Protein AF-A0A5J4TTQ1-F1 (afdb_monomer_lite)

pLDDT: mean 74.23, std 15.62, range [42.38, 94.56]

Foldseek 3Di:
DDDCVVVQCPPHPLSDDLVVLVVVLLPDQDVVVNVVQCPPDPSSVCNVVDPVVVVSCVVRPPQQFDFDWPDPCQFDDDRSDTGGNDPPDDTDGDGPVRCPDDDDDDDD

Secondary structure (DSSP, 8-state):
---TTTTT-TTHHHHS-HHHHHHHHHT--SHHHHHHHHTS-HHHHGGGGSHHHHHHHHHHS--------SSGGGEEEETTEEEE--TTS------SS---SS------

Radius of gyration: 20.74 Å; chains: 1; bounding box: 35×26×69 Å

Structure (mmCIF, N/CA/C/O backbone):
data_AF-A0A5J4TTQ1-F1
#
_entry.id   AF-A0A5J4TTQ1-F1
#
loop_
_atom_site.group_PDB
_atom_site.id
_atom_site.type_symbol
_atom_site.label_atom_id
_atom_site.label_alt_id
_atom_site.label_comp_id
_atom_site.label_asym_id
_atom_site.label_entity_id
_atom_site.label_seq_id
_atom_site.pdbx_PDB_ins_code
_atom_site.Cartn_x
_atom_site.Cartn_y
_atom_site.Cartn_z
_atom_site.occupancy
_atom_site.B_iso_or_equiv
_atom_site.auth_seq_id
_atom_site.auth_comp_id
_atom_site.auth_asym_id
_atom_site.auth_atom_id
_atom_site.pdbx_PDB_model_num
ATOM 1 N N . MET A 1 1 ? 7.725 17.174 -33.772 1.00 53.34 1 MET A N 1
ATOM 2 C CA . MET A 1 1 ? 6.860 16.018 -33.476 1.00 53.34 1 MET A CA 1
ATOM 3 C C . MET A 1 1 ? 7.634 15.289 -32.410 1.00 53.34 1 MET A C 1
ATOM 5 O O . MET A 1 1 ? 8.683 14.759 -32.743 1.00 53.34 1 MET A O 1
ATOM 9 N N . ASP A 1 2 ? 7.253 15.463 -31.150 1.00 57.16 2 ASP A N 1
ATOM 10 C CA . ASP A 1 2 ? 8.070 14.993 -30.029 1.00 57.16 2 ASP A CA 1
ATOM 11 C C . ASP A 1 2 ? 8.137 13.463 -30.078 1.00 57.16 2 ASP A C 1
ATOM 13 O O . ASP A 1 2 ? 7.102 12.797 -30.203 1.00 57.16 2 ASP A O 1
ATOM 17 N N . GLU A 1 3 ? 9.346 12.903 -30.084 1.00 71.12 3 GLU A N 1
ATOM 18 C CA . GLU A 1 3 ? 9.509 11.456 -30.151 1.00 71.12 3 GLU A CA 1
ATOM 19 C C . GLU A 1 3 ? 9.108 10.862 -28.794 1.00 71.12 3 GLU A C 1
ATOM 21 O O . GLU A 1 3 ? 9.431 11.395 -27.737 1.00 71.12 3 GLU A O 1
ATOM 26 N N . LEU A 1 4 ? 8.392 9.733 -28.785 1.00 62.22 4 LEU A N 1
ATOM 27 C CA . LEU A 1 4 ? 7.950 9.061 -27.546 1.00 62.22 4 LEU A CA 1
ATOM 28 C C . LEU A 1 4 ? 9.116 8.712 -26.593 1.00 62.22 4 LEU A C 1
ATOM 30 O O . LEU A 1 4 ? 8.903 8.504 -25.394 1.00 62.22 4 LEU A O 1
ATOM 34 N N . SER A 1 5 ? 10.340 8.657 -27.124 1.00 65.81 5 SER A N 1
ATOM 35 C CA . SER A 1 5 ? 11.593 8.544 -26.375 1.00 65.81 5 SER A CA 1
ATOM 36 C C . SER A 1 5 ? 11.854 9.733 -25.452 1.00 65.81 5 SER A C 1
ATOM 38 O O . SER A 1 5 ? 12.365 9.521 -24.355 1.00 65.81 5 SER A O 1
ATOM 40 N N . ASP A 1 6 ? 11.446 10.944 -25.834 1.00 68.44 6 ASP A N 1
ATOM 41 C CA . ASP A 1 6 ? 11.705 12.178 -25.081 1.00 68.44 6 ASP A CA 1
ATOM 42 C C . ASP A 1 6 ? 10.922 12.225 -23.758 1.00 68.44 6 ASP A C 1
ATOM 44 O O . ASP A 1 6 ? 11.348 12.851 -22.789 1.00 68.44 6 ASP A O 1
ATOM 48 N N . TYR A 1 7 ? 9.806 11.492 -23.678 1.00 62.22 7 TYR A N 1
ATOM 49 C CA . TYR A 1 7 ? 8.959 11.393 -22.483 1.00 62.22 7 TYR A CA 1
ATOM 50 C C . TYR A 1 7 ? 9.186 10.119 -21.658 1.00 62.22 7 TYR A C 1
ATOM 52 O O . TYR A 1 7 ? 8.426 9.845 -20.729 1.00 62.22 7 TYR A O 1
ATOM 60 N N . ASN A 1 8 ? 10.211 9.317 -21.971 1.00 61.94 8 ASN A N 1
ATOM 61 C CA . ASN A 1 8 ? 10.456 8.014 -21.336 1.00 61.94 8 ASN A CA 1
ATOM 62 C C . ASN A 1 8 ? 9.268 7.030 -21.443 1.00 61.94 8 ASN A C 1
ATOM 64 O O . ASN A 1 8 ? 9.114 6.144 -20.600 1.00 61.94 8 ASN A O 1
ATOM 68 N N . VAL A 1 9 ? 8.437 7.142 -22.487 1.00 63.34 9 VAL A N 1
ATOM 69 C CA . VAL A 1 9 ? 7.297 6.235 -22.743 1.00 63.34 9 VAL A CA 1
ATOM 70 C C . VAL A 1 9 ? 7.716 5.124 -23.717 1.00 63.34 9 VAL A C 1
ATOM 72 O O . VAL A 1 9 ? 7.013 4.778 -24.663 1.00 63.34 9 VAL A O 1
ATOM 75 N N . SER A 1 10 ? 8.899 4.545 -23.509 1.00 69.50 10 SER A N 1
ATOM 76 C CA . SER A 1 10 ? 9.364 3.395 -24.291 1.00 69.50 10 SER A CA 1
ATOM 77 C C . SER A 1 10 ? 8.907 2.102 -23.623 1.00 69.50 10 SER A C 1
ATOM 79 O O . SER A 1 10 ? 9.344 1.802 -22.519 1.00 69.50 10 SER A O 1
ATOM 81 N N . GLY A 1 11 ? 8.024 1.330 -24.265 1.00 76.81 11 GLY A N 1
ATOM 82 C CA . GLY A 1 11 ? 7.512 0.067 -23.709 1.00 76.81 11 GLY A CA 1
ATOM 83 C C . GLY A 1 11 ? 6.222 0.189 -22.883 1.00 76.81 11 GLY A C 1
ATOM 84 O O . GLY A 1 11 ? 5.936 -0.684 -22.061 1.00 76.81 11 GLY A O 1
ATOM 85 N N . SER A 1 12 ? 5.421 1.240 -23.114 1.00 83.50 12 SER A N 1
ATOM 86 C CA . SER A 1 12 ? 4.121 1.465 -22.450 1.00 83.50 12 SER A CA 1
ATOM 87 C C . SER A 1 12 ? 4.252 1.531 -20.915 1.00 83.50 12 SER A C 1
ATOM 89 O O . SER A 1 12 ? 5.279 1.968 -20.402 1.00 83.50 12 SER A O 1
ATOM 91 N N . LEU A 1 13 ? 3.236 1.103 -20.158 1.00 85.88 13 LEU A N 1
ATOM 92 C CA . LEU A 1 13 ? 3.223 1.128 -18.689 1.00 85.88 13 LEU A CA 1
ATOM 93 C C . LEU A 1 13 ? 4.422 0.395 -18.066 1.00 85.88 13 LEU A C 1
ATOM 95 O O . LEU A 1 13 ? 4.957 0.825 -17.049 1.00 85.88 13 LEU A O 1
ATOM 99 N N . LEU A 1 14 ? 4.874 -0.700 -18.681 1.00 84.88 14 LEU A N 1
ATOM 100 C CA . LEU A 1 14 ? 6.045 -1.445 -18.207 1.00 84.88 14 LEU A CA 1
ATOM 101 C C . LEU A 1 14 ? 7.358 -0.711 -18.484 1.00 84.88 14 LEU A C 1
ATOM 103 O O . LEU A 1 14 ? 8.356 -0.985 -17.821 1.00 84.88 14 LEU A O 1
ATOM 107 N N . GLY A 1 15 ? 7.353 0.216 -19.436 1.00 84.50 15 GLY A N 1
ATOM 108 C CA . GLY A 1 15 ? 8.455 1.106 -19.772 1.00 84.50 15 GLY A CA 1
ATOM 109 C C . GLY A 1 15 ? 8.748 2.165 -18.720 1.00 84.50 15 GLY A C 1
ATOM 110 O O . GLY A 1 15 ? 9.903 2.527 -18.504 1.00 84.50 15 GLY A O 1
ATOM 111 N N . LEU A 1 16 ? 7.709 2.600 -18.006 1.00 87.75 16 LEU A N 1
ATOM 112 C CA . LEU A 1 16 ? 7.793 3.674 -17.025 1.00 87.75 16 LEU A CA 1
ATOM 113 C C . LEU A 1 16 ? 8.811 3.382 -15.914 1.00 87.75 16 LEU A C 1
ATOM 115 O O . LEU A 1 16 ? 8.979 2.252 -15.435 1.00 87.75 16 LEU A O 1
ATOM 119 N N . GLY A 1 17 ? 9.502 4.443 -15.502 1.00 88.19 17 GLY A N 1
ATOM 120 C CA . GLY A 1 17 ? 10.399 4.426 -14.354 1.00 88.19 17 GLY A CA 1
ATOM 121 C C . GLY A 1 17 ? 9.634 4.367 -13.031 1.00 88.19 17 GLY A C 1
ATOM 122 O O . GLY A 1 17 ? 8.469 4.754 -12.944 1.00 88.19 17 GLY A O 1
ATOM 123 N N . GLN A 1 18 ? 10.321 3.936 -11.971 1.00 90.69 18 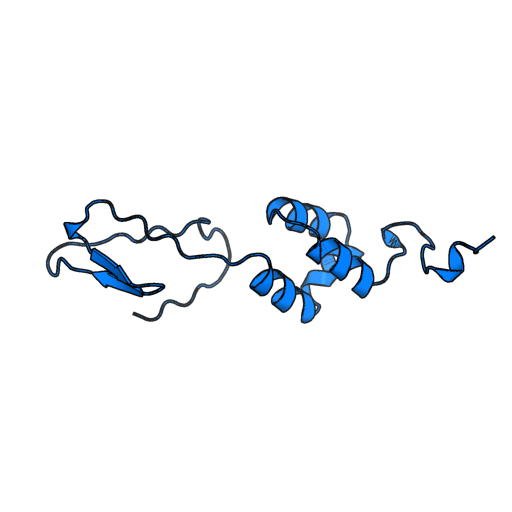GLN A N 1
ATOM 124 C CA . GLN A 1 18 ? 9.731 3.765 -10.637 1.00 90.69 18 GLN A CA 1
ATOM 125 C C . GLN A 1 18 ? 9.026 5.024 -10.106 1.00 90.69 18 GLN A C 1
ATOM 127 O O . GLN A 1 18 ? 7.995 4.920 -9.453 1.00 90.69 18 GLN A O 1
ATOM 132 N N . PHE A 1 19 ? 9.547 6.220 -10.397 1.00 90.94 19 PHE A N 1
ATOM 133 C CA . PHE A 1 19 ? 8.966 7.465 -9.895 1.00 90.94 19 PHE A CA 1
ATOM 134 C C . PHE A 1 19 ? 7.643 7.813 -10.572 1.00 90.94 19 PHE A C 1
ATOM 136 O O . PHE A 1 19 ? 6.715 8.204 -9.874 1.00 90.94 19 PHE A O 1
ATOM 143 N N . ILE A 1 20 ? 7.527 7.574 -11.879 1.00 91.56 20 ILE A N 1
ATOM 144 C CA . ILE A 1 20 ? 6.268 7.767 -12.608 1.00 91.56 20 ILE A CA 1
ATOM 145 C C . ILE A 1 20 ? 5.238 6.734 -12.141 1.00 91.56 20 ILE A C 1
ATOM 147 O O . ILE A 1 20 ? 4.082 7.066 -11.905 1.00 91.56 20 ILE A O 1
ATOM 151 N N . LEU A 1 21 ? 5.656 5.483 -11.916 1.00 92.94 21 LEU A N 1
ATOM 152 C CA . LEU A 1 21 ? 4.765 4.466 -11.349 1.00 92.94 21 LEU A CA 1
ATOM 153 C C . LEU A 1 21 ? 4.270 4.847 -9.940 1.00 92.94 21 LEU A C 1
ATOM 155 O O . LEU A 1 21 ? 3.120 4.571 -9.608 1.00 92.94 21 LEU A O 1
ATOM 159 N N . PHE A 1 22 ? 5.099 5.512 -9.125 1.00 93.62 22 PHE A N 1
ATOM 160 C CA . PHE A 1 22 ? 4.665 6.068 -7.838 1.00 93.62 22 PHE A CA 1
ATOM 161 C C . PHE A 1 22 ? 3.701 7.243 -7.978 1.00 93.62 22 PHE A C 1
ATOM 163 O O . PHE A 1 22 ? 2.798 7.364 -7.157 1.00 93.62 22 PHE A O 1
ATOM 170 N N . GLU A 1 23 ? 3.875 8.101 -8.980 1.00 93.19 23 GLU A N 1
ATOM 171 C CA . GLU A 1 23 ? 2.918 9.173 -9.269 1.00 93.19 23 GLU A CA 1
ATOM 172 C C . GLU A 1 23 ? 1.561 8.593 -9.667 1.00 93.19 23 GLU A C 1
ATOM 174 O O . GLU A 1 23 ? 0.552 8.971 -9.084 1.00 93.19 23 GLU A O 1
ATOM 179 N N . ILE A 1 24 ? 1.541 7.578 -10.534 1.00 92.62 24 ILE A N 1
ATOM 180 C CA . ILE A 1 24 ? 0.313 6.849 -10.881 1.00 92.62 24 ILE A CA 1
ATOM 181 C C . ILE A 1 24 ? -0.334 6.233 -9.632 1.00 92.62 24 ILE A C 1
ATOM 183 O O . ILE A 1 24 ? -1.538 6.371 -9.435 1.00 92.62 24 ILE A O 1
ATOM 187 N N . LEU A 1 25 ? 0.455 5.589 -8.761 1.00 92.88 25 LEU A N 1
ATOM 188 C CA . LEU A 1 25 ? -0.039 5.026 -7.500 1.00 92.88 25 LEU A CA 1
ATOM 189 C C . LEU A 1 25 ? -0.644 6.105 -6.580 1.00 92.88 25 LEU A C 1
ATOM 191 O O . LEU A 1 25 ? -1.639 5.846 -5.910 1.00 92.88 25 LEU A O 1
ATOM 195 N N . CYS A 1 26 ? -0.067 7.311 -6.545 1.00 90.62 26 CYS A N 1
ATOM 196 C CA . CYS A 1 26 ? -0.572 8.438 -5.755 1.00 90.62 26 CYS A CA 1
ATOM 197 C C . CYS A 1 26 ? -1.920 8.976 -6.246 1.00 90.62 26 CYS A C 1
ATOM 199 O O . CYS A 1 26 ? -2.669 9.530 -5.436 1.00 90.62 26 CYS A O 1
ATOM 201 N N . GLU A 1 27 ? -2.223 8.845 -7.535 1.00 92.38 27 GLU A N 1
ATOM 202 C CA . GLU A 1 27 ? -3.504 9.273 -8.108 1.00 92.38 27 GLU A CA 1
ATOM 203 C C . GLU A 1 27 ? -4.645 8.283 -7.815 1.00 92.38 27 GLU A C 1
ATOM 205 O O . GLU A 1 27 ? -5.814 8.596 -8.031 1.00 92.38 27 GLU A O 1
ATOM 210 N N . MET A 1 28 ? -4.339 7.103 -7.265 1.00 90.31 28 MET A N 1
ATOM 211 C CA . MET A 1 28 ? -5.355 6.123 -6.879 1.00 90.31 28 MET A CA 1
ATOM 212 C C . MET A 1 28 ? -6.051 6.535 -5.582 1.00 90.31 28 MET A C 1
ATOM 214 O O . MET A 1 28 ? -5.413 6.808 -4.564 1.00 90.31 28 MET A O 1
ATOM 218 N N . THR A 1 29 ? -7.383 6.555 -5.614 1.00 87.38 29 THR A N 1
ATOM 219 C CA . THR A 1 29 ? -8.225 6.991 -4.491 1.00 87.38 29 THR A CA 1
ATOM 220 C C . THR A 1 29 ? -8.637 5.836 -3.589 1.00 87.38 29 THR A C 1
ATOM 222 O O . THR A 1 29 ? -8.708 6.000 -2.372 1.00 87.38 29 THR A O 1
ATOM 225 N N . LEU A 1 30 ? -8.880 4.655 -4.163 1.00 84.00 30 LEU A N 1
ATOM 226 C CA . LEU A 1 30 ? -9.279 3.469 -3.419 1.00 84.00 30 LEU A CA 1
ATOM 227 C C . LEU A 1 30 ? -8.063 2.576 -3.123 1.00 84.00 30 LEU A C 1
ATOM 229 O O . LEU A 1 30 ? -7.297 2.251 -4.035 1.00 84.00 30 LEU A O 1
ATOM 233 N N . PRO A 1 31 ? -7.913 2.073 -1.880 1.00 84.50 31 PRO A N 1
ATOM 234 C CA . PRO A 1 31 ? -6.857 1.114 -1.549 1.00 84.50 31 PRO A CA 1
ATOM 235 C C . PRO A 1 31 ? -6.899 -0.159 -2.408 1.00 84.50 31 PRO A C 1
ATOM 237 O O . PRO A 1 31 ? -5.882 -0.821 -2.608 1.00 84.50 31 PRO A O 1
ATOM 240 N N . GLN A 1 32 ? -8.088 -0.529 -2.890 1.00 84.56 32 GLN A N 1
ATOM 241 C CA . GLN A 1 32 ? -8.306 -1.713 -3.721 1.00 84.56 32 GLN A CA 1
ATOM 242 C C . GLN A 1 32 ? -7.654 -1.556 -5.100 1.00 84.56 32 GLN A C 1
ATOM 244 O O . GLN A 1 32 ? -6.968 -2.475 -5.546 1.00 84.56 32 GLN A O 1
ATOM 249 N N . ASP A 1 33 ? -7.776 -0.377 -5.709 1.00 89.00 33 ASP A N 1
ATOM 250 C CA . ASP A 1 33 ? -7.179 -0.066 -7.009 1.00 89.00 33 ASP A CA 1
ATOM 251 C C . ASP A 1 33 ? -5.651 -0.037 -6.903 1.00 89.00 33 ASP A C 1
ATOM 253 O O . ASP A 1 33 ? -4.956 -0.667 -7.701 1.00 89.00 33 ASP A O 1
ATOM 257 N N . ALA A 1 34 ? -5.128 0.589 -5.841 1.00 90.62 34 ALA A N 1
ATOM 258 C CA . ALA A 1 34 ? -3.701 0.584 -5.519 1.00 90.62 34 ALA A CA 1
ATOM 259 C C . ALA A 1 34 ? -3.151 -0.838 -5.375 1.00 90.62 34 ALA A C 1
ATOM 261 O O . ALA A 1 34 ? -2.108 -1.173 -5.938 1.00 90.62 34 ALA A O 1
ATOM 262 N N . ARG A 1 35 ? -3.879 -1.715 -4.676 1.00 90.25 35 ARG A N 1
ATOM 263 C CA . ARG A 1 35 ? -3.517 -3.131 -4.568 1.00 90.25 35 ARG A CA 1
ATOM 264 C C . ARG A 1 35 ? -3.535 -3.838 -5.916 1.00 90.25 35 ARG A C 1
ATOM 266 O O . ARG A 1 35 ? -2.599 -4.577 -6.205 1.00 90.25 35 ARG A O 1
ATOM 273 N N . GLN A 1 36 ? -4.584 -3.643 -6.714 1.00 92.81 36 GLN A N 1
ATOM 274 C CA . GLN A 1 36 ? -4.706 -4.287 -8.019 1.00 92.81 36 GLN A CA 1
ATOM 275 C C . GLN A 1 36 ? -3.562 -3.866 -8.941 1.00 92.81 36 GLN A C 1
ATOM 277 O O . GLN A 1 36 ? -2.963 -4.717 -9.593 1.00 92.81 36 GLN A O 1
ATOM 282 N N . PHE A 1 37 ? -3.207 -2.583 -8.930 1.00 93.81 37 PHE A N 1
ATOM 283 C CA . PHE A 1 37 ? -2.075 -2.050 -9.673 1.00 93.81 37 PHE A CA 1
ATOM 284 C C . PHE A 1 37 ? -0.745 -2.694 -9.263 1.00 93.81 37 PHE A C 1
ATOM 286 O O . PHE A 1 37 ? 0.015 -3.139 -10.122 1.00 93.81 37 PHE A O 1
ATOM 293 N N . LEU A 1 38 ? -0.482 -2.813 -7.957 1.00 93.19 38 LEU A N 1
ATOM 294 C CA . LEU A 1 38 ? 0.769 -3.378 -7.436 1.00 93.19 38 LEU A CA 1
ATOM 295 C C . LEU A 1 38 ? 1.008 -4.832 -7.861 1.00 93.19 38 LEU A C 1
ATOM 297 O O . LEU A 1 38 ? 2.157 -5.248 -7.998 1.00 93.19 38 LEU A O 1
ATOM 301 N N . VAL A 1 39 ? -0.058 -5.602 -8.094 1.00 93.06 39 VAL A N 1
ATOM 302 C CA . VAL A 1 39 ? 0.036 -7.025 -8.462 1.00 93.06 39 VAL A CA 1
ATOM 303 C C . VAL A 1 39 ? -0.012 -7.282 -9.970 1.00 93.06 39 VAL A C 1
ATOM 305 O O . VAL A 1 39 ? -0.003 -8.439 -10.383 1.00 93.06 39 VAL A O 1
ATOM 308 N N . VAL A 1 40 ? -0.020 -6.238 -10.810 1.00 92.50 40 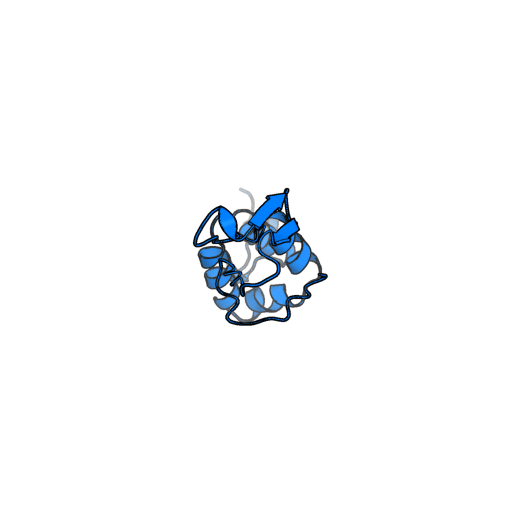VAL A N 1
ATOM 309 C CA . VAL A 1 40 ? -0.069 -6.391 -12.278 1.00 92.50 40 VAL A CA 1
ATOM 310 C C . VAL A 1 40 ? 1.155 -7.134 -12.817 1.00 92.50 40 VAL A C 1
ATOM 312 O O . VAL A 1 40 ? 1.028 -7.985 -13.696 1.00 92.50 40 VAL A O 1
ATOM 315 N N . CYS A 1 41 ? 2.358 -6.820 -12.327 1.00 91.12 41 CYS A N 1
ATOM 316 C CA . CYS A 1 41 ? 3.584 -7.482 -12.769 1.00 91.12 41 CYS A CA 1
ATOM 317 C C . CYS A 1 41 ? 4.716 -7.361 -11.742 1.00 91.12 41 CYS A C 1
ATOM 319 O O . CYS A 1 41 ? 4.682 -6.515 -10.851 1.00 91.12 41 CYS A O 1
ATOM 321 N N . LYS A 1 42 ? 5.780 -8.159 -11.918 1.00 90.81 42 LYS A N 1
ATOM 322 C CA . LYS A 1 42 ? 6.946 -8.169 -11.015 1.00 90.81 42 LYS A CA 1
ATOM 323 C C . LYS A 1 42 ? 7.616 -6.799 -10.866 1.00 90.81 42 LYS A C 1
ATOM 325 O O . LYS A 1 42 ? 8.010 -6.446 -9.764 1.00 90.81 42 LYS A O 1
ATOM 330 N N . LYS A 1 43 ? 7.720 -6.025 -11.953 1.00 89.50 43 LYS A N 1
ATOM 331 C CA . LYS A 1 43 ? 8.349 -4.694 -11.928 1.00 89.50 43 LYS A CA 1
ATOM 332 C C . LYS A 1 43 ? 7.562 -3.711 -11.055 1.00 89.50 43 LYS A C 1
ATOM 334 O O . LYS A 1 43 ? 8.158 -2.979 -10.278 1.00 89.50 43 LYS A O 1
ATOM 339 N N . ILE A 1 44 ? 6.233 -3.699 -11.168 1.00 93.25 44 ILE A N 1
ATOM 340 C CA . ILE A 1 44 ? 5.380 -2.832 -10.340 1.00 93.25 44 ILE A CA 1
ATOM 341 C C . ILE A 1 44 ? 5.334 -3.365 -8.901 1.00 93.25 44 ILE A C 1
ATOM 343 O O . ILE A 1 44 ? 5.370 -2.587 -7.954 1.00 93.25 44 ILE A O 1
ATOM 347 N N . TYR A 1 45 ? 5.361 -4.684 -8.713 1.00 94.56 45 TYR A N 1
ATOM 348 C CA . TYR A 1 45 ? 5.408 -5.291 -7.384 1.00 94.56 45 TYR A CA 1
ATOM 349 C C . TYR A 1 45 ? 6.658 -4.882 -6.584 1.00 94.56 45 TYR A C 1
ATOM 351 O O . TYR A 1 45 ? 6.570 -4.642 -5.382 1.00 94.56 45 TYR A O 1
ATOM 359 N N . GLN A 1 46 ? 7.806 -4.702 -7.248 1.00 93.94 46 GLN A N 1
ATOM 360 C CA . GLN A 1 46 ? 9.044 -4.208 -6.622 1.00 93.94 46 GLN A CA 1
ATOM 361 C C . GLN A 1 46 ? 8.914 -2.800 -6.015 1.00 93.94 46 GLN A C 1
ATOM 363 O O . GLN A 1 46 ? 9.736 -2.419 -5.184 1.00 93.94 46 GLN A O 1
ATOM 368 N N . LEU A 1 47 ? 7.869 -2.030 -6.351 1.00 93.81 47 LEU A N 1
ATOM 369 C CA . LEU A 1 47 ? 7.599 -0.747 -5.695 1.00 93.81 47 LEU A CA 1
ATOM 370 C C . LEU A 1 47 ? 7.394 -0.905 -4.182 1.00 93.81 47 LEU A C 1
ATOM 372 O O . LEU A 1 47 ? 7.715 0.022 -3.444 1.00 93.81 47 LEU A O 1
ATOM 376 N N . LEU A 1 48 ? 6.922 -2.070 -3.718 1.00 92.94 48 LEU A N 1
ATOM 377 C CA . LEU A 1 48 ? 6.747 -2.379 -2.294 1.00 92.94 48 LEU A CA 1
ATOM 378 C C . LEU A 1 48 ? 8.053 -2.289 -1.494 1.00 92.94 48 LEU A C 1
ATOM 380 O O . LEU A 1 48 ? 8.025 -1.961 -0.310 1.00 92.94 48 LEU A O 1
ATOM 384 N N . GLU A 1 49 ? 9.190 -2.563 -2.131 1.00 93.31 49 GLU A N 1
ATOM 385 C CA . GLU A 1 49 ? 10.508 -2.551 -1.489 1.00 93.31 49 GLU A CA 1
ATOM 386 C C . GLU A 1 49 ? 11.084 -1.132 -1.375 1.00 93.31 49 GLU A C 1
ATOM 388 O O . GLU A 1 49 ? 12.024 -0.880 -0.620 1.00 93.31 49 GLU A O 1
ATOM 393 N N . HIS A 1 50 ? 10.523 -0.172 -2.113 1.00 94.12 50 HIS A N 1
ATOM 394 C CA . HIS A 1 50 ? 11.042 1.183 -2.146 1.00 94.12 50 HIS A CA 1
ATOM 395 C C . HIS A 1 50 ? 10.525 2.002 -0.945 1.00 94.12 50 HIS A C 1
ATOM 397 O O . HIS A 1 50 ? 9.312 2.116 -0.749 1.00 94.12 50 HIS A O 1
ATOM 403 N N . PRO A 1 51 ? 11.390 2.714 -0.194 1.00 91.12 51 PRO A N 1
ATOM 404 C CA . PRO A 1 51 ? 10.989 3.452 1.013 1.00 91.12 51 PRO A CA 1
ATOM 405 C C . PRO A 1 51 ? 9.875 4.490 0.807 1.00 91.12 51 PRO A C 1
ATOM 407 O O . PRO A 1 51 ? 9.136 4.831 1.732 1.00 91.12 51 PRO A O 1
ATOM 410 N N . ARG A 1 52 ? 9.748 5.029 -0.412 1.00 91.44 52 ARG A N 1
ATOM 411 C CA . ARG A 1 52 ? 8.692 5.994 -0.765 1.00 91.44 52 ARG A CA 1
ATOM 412 C C . ARG A 1 52 ? 7.295 5.372 -0.756 1.00 91.44 52 ARG A C 1
ATOM 414 O O . ARG A 1 52 ? 6.350 6.097 -0.468 1.00 91.44 52 ARG A O 1
ATOM 421 N N . TYR A 1 53 ? 7.169 4.071 -1.015 1.00 91.19 53 TYR A N 1
ATOM 422 C CA . TYR A 1 53 ? 5.883 3.378 -1.005 1.00 91.19 53 TYR A CA 1
ATOM 423 C C . TYR A 1 53 ? 5.167 3.558 0.332 1.00 91.19 53 TYR A C 1
ATOM 425 O O . TYR A 1 53 ? 4.040 4.042 0.370 1.00 91.19 53 TYR A O 1
ATOM 433 N N . TRP A 1 54 ? 5.859 3.277 1.43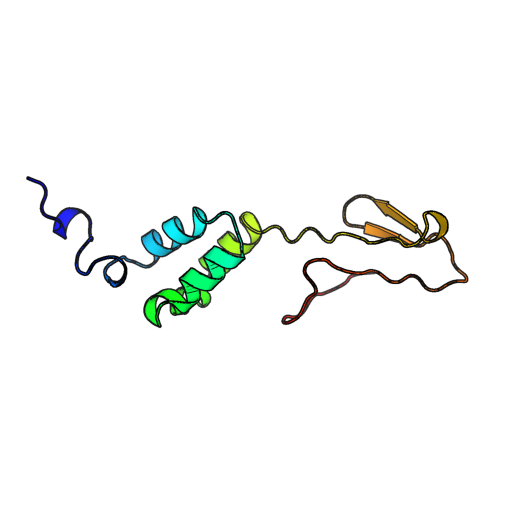9 1.00 85.81 54 TRP A N 1
ATOM 434 C CA . TRP A 1 54 ? 5.274 3.393 2.774 1.00 85.81 54 TRP A CA 1
ATOM 435 C C . TRP A 1 54 ? 4.795 4.817 3.085 1.00 85.81 54 TRP A C 1
ATOM 437 O O . TRP A 1 54 ? 3.704 5.007 3.618 1.00 85.81 54 TRP A O 1
ATOM 447 N N . LYS A 1 55 ? 5.570 5.831 2.673 1.00 88.62 55 LYS A N 1
ATOM 448 C CA . LYS A 1 55 ? 5.190 7.245 2.824 1.00 88.62 55 LYS A CA 1
ATOM 449 C C . LYS A 1 55 ? 3.921 7.588 2.034 1.00 88.62 55 LYS A C 1
ATOM 451 O O . LYS A 1 55 ? 3.066 8.319 2.532 1.00 88.62 55 LYS A O 1
ATOM 456 N N . ILE A 1 56 ? 3.786 7.063 0.815 1.00 87.88 56 ILE A N 1
ATOM 457 C CA . ILE A 1 56 ? 2.588 7.244 -0.019 1.00 87.88 56 ILE A CA 1
ATOM 458 C C . ILE A 1 56 ? 1.380 6.574 0.636 1.00 87.88 56 ILE A C 1
ATOM 460 O O . ILE A 1 56 ? 0.368 7.234 0.843 1.00 87.88 56 ILE A O 1
ATOM 464 N N . ILE A 1 57 ? 1.495 5.305 1.035 1.00 85.56 57 ILE A N 1
ATOM 465 C CA . ILE A 1 57 ? 0.382 4.577 1.656 1.00 85.56 57 ILE A CA 1
ATOM 466 C C . ILE A 1 57 ? -0.082 5.260 2.941 1.00 85.56 57 ILE A C 1
ATOM 468 O O . ILE A 1 57 ? -1.273 5.501 3.098 1.00 85.56 57 ILE A O 1
ATOM 472 N N . GLN A 1 58 ? 0.844 5.643 3.822 1.00 81.56 58 GLN A N 1
ATOM 473 C CA . GLN A 1 58 ? 0.511 6.309 5.082 1.00 81.56 58 GLN A CA 1
ATOM 474 C C . GLN A 1 58 ? -0.173 7.671 4.875 1.00 81.56 58 GLN A C 1
ATOM 476 O O . GLN A 1 58 ? -1.038 8.051 5.662 1.00 81.56 58 GLN A O 1
ATOM 481 N N . SER A 1 59 ? 0.223 8.417 3.839 1.00 84.31 59 SER A N 1
ATOM 482 C CA . SER A 1 59 ? -0.349 9.739 3.552 1.00 84.31 59 SER A CA 1
ATOM 483 C C . SER A 1 59 ? -1.694 9.675 2.829 1.00 84.31 59 SER A C 1
ATOM 485 O O . SER A 1 59 ? -2.567 10.488 3.121 1.00 84.31 59 SER A O 1
ATOM 487 N N . LYS A 1 60 ? -1.871 8.728 1.902 1.00 80.69 60 LYS A N 1
ATOM 488 C CA . LYS A 1 60 ? -3.068 8.612 1.054 1.00 80.69 60 LYS A CA 1
ATOM 489 C C . LYS A 1 60 ? -4.150 7.741 1.681 1.00 80.69 60 LYS A C 1
ATOM 491 O O . LYS A 1 60 ? -5.324 8.092 1.633 1.00 80.69 60 LYS A O 1
ATOM 496 N N . PHE A 1 61 ? -3.758 6.634 2.299 1.00 74.69 61 PHE A N 1
ATOM 497 C CA . PHE A 1 61 ? -4.662 5.672 2.913 1.00 74.69 61 PHE A CA 1
ATOM 498 C C . PHE A 1 61 ? -4.525 5.768 4.431 1.00 74.69 61 PHE A C 1
ATOM 500 O O . PHE A 1 61 ? -3.946 4.898 5.082 1.00 74.69 61 PHE A O 1
ATOM 507 N N . GLN A 1 62 ? -5.039 6.860 5.006 1.00 64.88 62 GLN A N 1
ATOM 508 C CA . GLN A 1 62 ? -5.197 6.934 6.455 1.00 64.88 62 GLN A CA 1
ATOM 509 C C . GLN A 1 62 ? -6.159 5.831 6.892 1.00 64.88 62 GLN A C 1
ATOM 511 O O . GLN A 1 62 ? -7.363 5.902 6.660 1.00 64.88 62 GLN A O 1
ATOM 516 N N . ILE A 1 63 ? -5.617 4.803 7.540 1.00 60.91 63 ILE A N 1
ATOM 517 C CA . ILE A 1 63 ? -6.424 3.841 8.276 1.00 60.91 63 ILE A CA 1
ATOM 518 C C . ILE A 1 63 ? -6.845 4.543 9.563 1.00 60.91 63 ILE A C 1
ATOM 520 O O . ILE A 1 63 ? -6.106 4.555 10.548 1.00 60.91 63 ILE A O 1
ATOM 524 N N . THR A 1 64 ? -7.996 5.212 9.538 1.00 54.72 64 THR A N 1
ATOM 525 C CA . THR A 1 64 ? -8.573 5.771 10.757 1.00 54.72 64 THR A CA 1
ATOM 526 C C . THR A 1 64 ? -9.174 4.621 11.561 1.00 54.72 64 THR A C 1
ATOM 528 O O . THR A 1 64 ? -10.091 3.967 11.064 1.00 54.72 64 THR A O 1
ATOM 531 N N . PRO A 1 65 ? -8.701 4.348 12.788 1.00 52.25 65 PRO A N 1
ATOM 532 C CA . PRO A 1 65 ? -9.345 3.356 13.632 1.00 52.25 65 PRO A CA 1
ATOM 533 C C . PRO A 1 65 ? -10.771 3.825 13.941 1.00 52.25 65 PRO A C 1
ATOM 535 O O . PRO A 1 65 ? -10.975 4.838 14.612 1.00 52.25 65 PRO A O 1
ATOM 538 N N . MET A 1 66 ? -11.764 3.105 13.425 1.00 50.06 66 MET A N 1
ATOM 539 C CA . MET A 1 66 ? -13.166 3.329 13.759 1.00 50.06 66 MET A CA 1
ATOM 540 C C . MET A 1 66 ? -13.522 2.488 14.982 1.00 50.06 66 MET A C 1
ATOM 542 O O . MET A 1 66 ? -13.496 1.265 14.911 1.00 50.06 66 MET A O 1
ATOM 546 N N . PHE A 1 67 ? -13.856 3.129 16.103 1.00 56.28 67 PHE A N 1
ATOM 547 C CA . PHE A 1 67 ? -14.272 2.422 17.314 1.00 56.28 67 PHE A CA 1
ATOM 548 C C . PHE A 1 67 ? -15.769 2.104 17.242 1.00 56.28 67 PHE A C 1
ATOM 550 O O . PHE A 1 67 ? -16.607 2.992 17.386 1.00 56.28 67 PHE A O 1
ATOM 557 N N . ILE A 1 68 ? -16.125 0.832 17.046 1.00 54.22 68 ILE A N 1
ATOM 558 C CA . ILE A 1 68 ? -17.527 0.396 17.111 1.00 54.22 68 ILE A CA 1
ATOM 559 C C . ILE A 1 68 ? -17.898 0.135 18.573 1.00 54.22 68 ILE A C 1
ATOM 561 O O . ILE A 1 68 ? -17.500 -0.872 19.156 1.00 54.22 68 ILE A O 1
ATOM 565 N N . ILE A 1 69 ? -18.673 1.043 19.167 1.00 58.12 69 ILE A N 1
ATOM 566 C CA . ILE A 1 69 ? -19.167 0.922 20.543 1.00 58.12 69 ILE A CA 1
ATOM 567 C C . ILE A 1 69 ? -20.579 0.321 20.500 1.00 58.12 69 ILE A C 1
ATOM 569 O O . ILE A 1 69 ? -21.464 0.879 19.856 1.00 58.12 69 ILE A O 1
ATOM 573 N N . LYS A 1 70 ? -20.827 -0.805 21.190 1.00 56.44 70 LYS A N 1
ATOM 574 C CA . LYS A 1 70 ? -22.166 -1.437 21.197 1.00 56.44 70 LYS A CA 1
ATOM 575 C C . LYS A 1 70 ? -23.196 -0.622 21.989 1.00 56.44 70 LYS A C 1
ATOM 577 O O . LYS A 1 70 ? -24.380 -0.676 21.671 1.00 56.44 70 LYS A O 1
ATOM 582 N N . LYS A 1 71 ? -22.759 0.092 23.034 1.00 62.69 71 LYS A N 1
ATOM 583 C CA . LYS A 1 71 ? -23.575 0.988 23.876 1.00 62.69 71 LYS A CA 1
ATOM 584 C C . LYS A 1 71 ? -22.733 2.152 24.392 1.00 62.69 71 LYS A C 1
ATOM 586 O O . LYS A 1 71 ? -21.624 1.918 24.860 1.00 62.69 71 LYS A O 1
ATOM 591 N N . GLU A 1 72 ? -23.284 3.368 24.418 1.00 64.06 72 GLU A N 1
ATOM 592 C CA . GLU A 1 72 ? -22.602 4.575 24.936 1.00 64.06 72 GLU A CA 1
ATOM 593 C C . GLU A 1 72 ? -22.034 4.405 26.360 1.00 64.06 72 GLU A C 1
ATOM 595 O O . GLU A 1 72 ? -21.055 5.054 26.722 1.00 64.06 72 GLU A O 1
ATOM 600 N N . SER A 1 73 ? -22.601 3.494 27.160 1.00 65.12 73 SER A N 1
ATOM 601 C CA . SER A 1 73 ? -22.118 3.162 28.505 1.00 65.12 73 SER A CA 1
ATOM 602 C C . SER A 1 73 ? -20.734 2.502 28.532 1.00 65.12 73 SER A C 1
ATOM 604 O O . SER A 1 73 ? -20.046 2.582 29.543 1.00 65.12 73 SER A O 1
ATOM 606 N N . GLN A 1 74 ? -20.300 1.862 27.441 1.00 64.81 74 GLN A N 1
ATOM 607 C CA . GLN A 1 74 ? -19.039 1.115 27.408 1.00 64.81 74 GLN A CA 1
ATOM 608 C C . GLN A 1 74 ? -17.813 2.024 27.295 1.00 64.81 74 GLN A C 1
ATOM 610 O O . GLN A 1 74 ? -16.711 1.627 27.680 1.00 64.81 74 GLN A O 1
ATOM 615 N N . GLY A 1 75 ? -17.968 3.247 26.793 1.00 70.38 75 GLY A N 1
ATOM 616 C CA . GLY A 1 75 ? -16.849 4.165 26.668 1.00 70.38 75 GLY A CA 1
ATOM 617 C C . GLY A 1 75 ? -17.116 5.358 25.771 1.00 70.38 75 GLY A C 1
ATOM 618 O O . GLY A 1 75 ? -18.150 5.457 25.116 1.00 70.38 75 GLY A O 1
ATOM 619 N N . LYS A 1 76 ? -16.145 6.267 25.737 1.00 72.06 76 LYS A N 1
ATOM 620 C CA . LYS A 1 76 ? -16.159 7.453 24.878 1.00 72.06 76 LYS A CA 1
ATOM 621 C C . LYS A 1 76 ? -14.897 7.484 24.030 1.00 72.06 76 LYS A C 1
ATOM 623 O O . LYS A 1 76 ? -13.800 7.246 24.536 1.00 72.06 76 LYS A O 1
ATOM 628 N N . GLN A 1 77 ? -15.050 7.810 22.752 1.00 68.94 77 GLN A N 1
ATOM 629 C CA . GLN A 1 77 ? -13.924 8.121 21.879 1.00 68.94 77 GLN A CA 1
ATOM 630 C C . GLN A 1 77 ? -13.492 9.577 22.104 1.00 68.94 77 GLN A C 1
ATOM 632 O O . GLN A 1 77 ? -14.316 10.489 22.090 1.00 68.94 77 GLN A O 1
ATOM 637 N N . GLN A 1 78 ? -12.195 9.797 22.308 1.00 69.31 7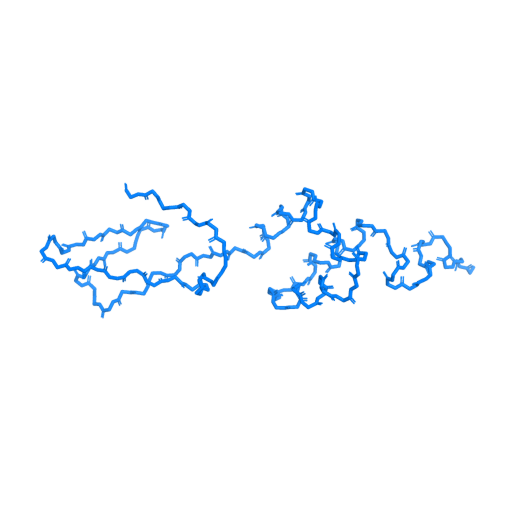8 GLN A N 1
ATOM 638 C CA . GLN A 1 78 ? -11.561 11.114 22.345 1.00 69.31 78 GLN A CA 1
ATOM 639 C C . GLN A 1 78 ? -10.431 11.139 21.308 1.00 69.31 78 GLN A C 1
ATOM 641 O O . GLN A 1 78 ? -9.303 10.727 21.580 1.00 69.31 78 GLN A O 1
ATOM 646 N N . GLY A 1 79 ? -10.748 11.572 20.084 1.00 69.38 79 GLY A N 1
ATOM 647 C CA . GLY A 1 79 ? -9.817 11.507 18.953 1.00 69.38 79 GLY A CA 1
ATOM 648 C C . GLY A 1 79 ? -9.427 10.061 18.627 1.00 69.38 79 GLY A C 1
ATOM 649 O O . GLY A 1 79 ? -10.298 9.238 18.351 1.00 69.38 79 GLY A O 1
ATOM 650 N N . ASN A 1 80 ? -8.130 9.746 18.708 1.00 62.75 80 ASN A N 1
ATOM 651 C CA . ASN A 1 80 ? -7.588 8.395 18.485 1.00 62.75 80 ASN A CA 1
ATOM 652 C C . ASN A 1 80 ? -7.524 7.543 19.767 1.00 62.75 80 ASN A C 1
ATOM 654 O O . ASN A 1 80 ? -6.984 6.440 19.747 1.00 62.75 80 ASN A O 1
ATOM 658 N N . LYS A 1 81 ? -8.033 8.058 20.892 1.00 63.09 81 LYS A N 1
ATOM 659 C CA . LYS A 1 81 ? -8.022 7.380 22.189 1.00 63.09 81 LYS A CA 1
ATOM 660 C C . LYS A 1 81 ? -9.421 6.887 22.538 1.00 63.09 81 LYS A C 1
ATOM 662 O O . LYS A 1 81 ? -10.388 7.643 22.453 1.00 63.09 81 LYS A O 1
A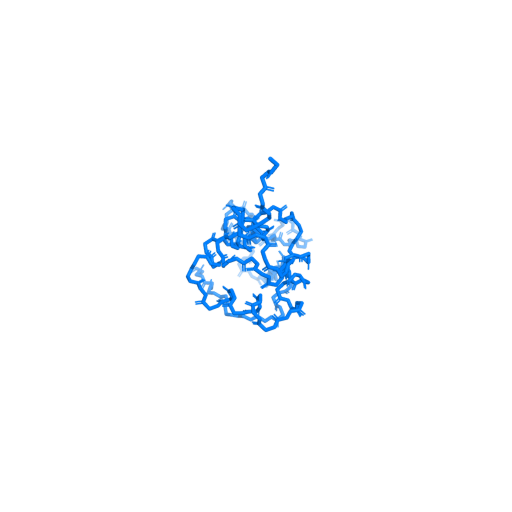TOM 667 N N . PHE A 1 82 ? -9.525 5.642 22.987 1.00 71.56 82 PHE A N 1
ATOM 668 C CA . PHE A 1 82 ? -10.751 5.110 23.573 1.00 71.56 82 PHE A CA 1
ATOM 669 C C . PHE A 1 82 ? -10.661 5.142 25.100 1.00 71.56 82 PHE A C 1
ATOM 671 O O . PHE A 1 82 ? -9.664 4.712 25.678 1.00 71.56 82 PHE A O 1
ATOM 678 N N . VAL A 1 83 ? -11.701 5.660 25.756 1.00 74.81 83 VAL A N 1
ATOM 679 C CA . VAL A 1 83 ? -11.814 5.689 27.218 1.00 74.81 83 VAL A CA 1
ATOM 680 C C . VAL A 1 83 ? -12.937 4.758 27.641 1.00 74.81 83 VAL A C 1
ATOM 682 O O . VAL A 1 83 ? -14.118 5.085 27.499 1.00 74.81 83 VAL A O 1
ATOM 685 N N . HIS A 1 84 ? -12.564 3.606 28.188 1.00 73.31 84 HIS A N 1
ATOM 686 C CA . HIS A 1 84 ? -13.511 2.656 28.750 1.00 73.31 84 HIS A CA 1
ATOM 687 C C . HIS A 1 84 ? -14.175 3.243 30.002 1.00 73.31 84 HIS A C 1
ATOM 689 O O . HIS A 1 84 ? -13.492 3.683 30.927 1.00 73.31 84 HIS A O 1
ATOM 695 N N . SER A 1 85 ? -15.508 3.307 30.003 1.00 73.50 85 SER A N 1
ATOM 696 C CA . SER A 1 85 ? -16.282 3.943 31.082 1.00 73.50 85 SER A CA 1
ATOM 697 C C . SER A 1 85 ? -16.850 2.945 32.094 1.00 73.50 85 SER A C 1
ATOM 699 O O . SER A 1 85 ? -17.195 3.349 33.202 1.00 73.50 85 SER A O 1
ATOM 701 N N . ASP A 1 86 ? -16.894 1.656 31.753 1.00 70.81 86 ASP A N 1
ATOM 702 C CA . ASP A 1 86 ? -17.473 0.613 32.599 1.00 70.81 86 ASP A CA 1
ATOM 703 C C . ASP A 1 86 ? -16.387 -0.301 33.176 1.00 70.81 86 ASP A C 1
ATOM 705 O O . ASP A 1 86 ? -15.972 -1.260 32.549 1.00 70.81 86 ASP A O 1
ATOM 709 N N . LYS A 1 87 ? -15.907 -0.010 34.388 1.00 67.06 87 LYS A N 1
ATOM 710 C CA . LYS A 1 87 ? -14.788 -0.754 35.000 1.00 67.06 87 LYS A CA 1
ATOM 711 C C . LYS A 1 87 ? -15.090 -2.231 35.301 1.00 67.06 87 LYS A C 1
ATOM 713 O O . LYS A 1 87 ? -14.155 -2.956 35.634 1.00 67.06 87 LYS A O 1
ATOM 718 N N . ASN A 1 88 ? -16.353 -2.654 35.237 1.00 68.88 88 ASN A N 1
ATOM 719 C CA . ASN A 1 88 ? -16.785 -3.988 35.654 1.00 68.88 88 ASN A CA 1
ATOM 720 C C . ASN A 1 88 ? -17.203 -4.893 34.487 1.00 68.88 88 ASN A C 1
ATOM 722 O O . ASN A 1 88 ? -17.504 -6.060 34.729 1.00 68.88 88 ASN A O 1
ATOM 726 N N . ASP A 1 89 ? -17.219 -4.387 33.252 1.00 65.06 89 ASP A N 1
ATOM 727 C CA . ASP A 1 89 ? -17.655 -5.137 32.072 1.00 65.06 89 ASP A CA 1
ATOM 728 C C . ASP A 1 89 ? -16.580 -5.118 30.978 1.00 65.06 89 ASP A C 1
ATOM 730 O O . ASP A 1 89 ? -15.731 -4.233 30.924 1.00 65.06 89 ASP A O 1
ATOM 734 N N . TRP A 1 90 ? -16.581 -6.106 30.088 1.00 64.62 90 TRP A N 1
ATOM 735 C CA . TRP A 1 90 ? -15.628 -6.148 28.982 1.00 64.62 90 TRP A CA 1
ATOM 736 C C . TRP A 1 90 ? -16.113 -5.276 27.821 1.00 64.62 90 TRP A C 1
ATOM 738 O O . TRP A 1 90 ? -17.271 -5.333 27.403 1.00 64.62 90 TRP A O 1
ATOM 748 N N . CYS A 1 91 ? -15.207 -4.498 27.228 1.00 64.00 91 CYS A N 1
ATOM 749 C CA . CYS A 1 91 ? -15.460 -3.808 25.965 1.00 64.00 91 CYS A CA 1
ATOM 750 C C . CYS A 1 91 ? -14.744 -4.511 24.804 1.00 64.00 91 CYS A C 1
ATOM 752 O O . CYS A 1 91 ? -13.647 -5.047 24.949 1.00 64.00 91 CYS A O 1
ATOM 754 N N . THR A 1 92 ? -15.377 -4.517 23.631 1.00 63.56 92 THR A N 1
ATOM 755 C CA . THR A 1 92 ? -14.771 -5.018 22.392 1.00 63.56 92 THR A CA 1
ATOM 756 C C . THR A 1 92 ? -14.541 -3.842 21.464 1.00 63.56 92 THR A C 1
ATOM 758 O O . THR A 1 92 ? -15.486 -3.128 21.140 1.00 63.56 92 THR A O 1
ATOM 761 N N . ILE A 1 93 ? -13.301 -3.664 21.022 1.00 62.00 93 ILE A N 1
ATOM 762 C CA . ILE A 1 93 ? -12.943 -2.684 20.001 1.00 62.00 93 ILE A CA 1
ATOM 763 C C . ILE A 1 93 ? -12.830 -3.438 18.678 1.00 62.00 93 ILE A C 1
ATOM 765 O O . ILE A 1 93 ? -11.941 -4.271 18.511 1.00 62.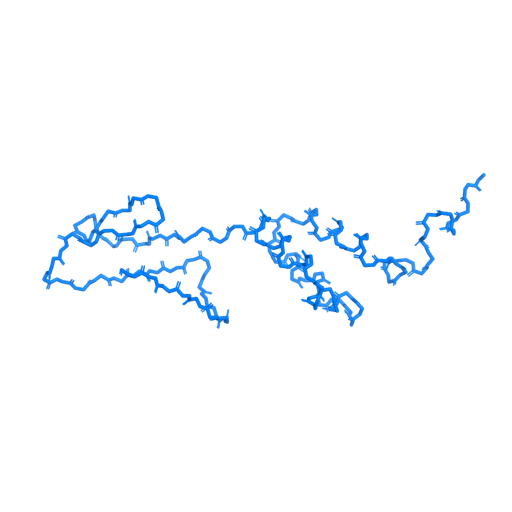00 93 ILE A O 1
ATOM 769 N N . ALA A 1 94 ? -13.752 -3.177 17.754 1.00 59.47 94 ALA A N 1
ATOM 770 C CA . ALA A 1 94 ? -13.603 -3.598 16.364 1.00 59.47 94 ALA A CA 1
ATOM 771 C C . ALA A 1 94 ? -12.828 -2.520 15.599 1.00 59.47 94 ALA A C 1
ATOM 773 O O . ALA A 1 94 ? -13.015 -1.340 15.876 1.00 59.47 94 ALA A O 1
ATOM 774 N N . ILE A 1 95 ? -11.971 -2.927 14.664 1.00 58.22 95 ILE A N 1
ATOM 775 C CA . ILE A 1 95 ? -11.185 -2.030 13.810 1.00 58.22 95 ILE A CA 1
ATOM 776 C C . ILE A 1 95 ? -11.607 -2.300 12.370 1.00 58.22 95 ILE A C 1
ATOM 778 O O . ILE A 1 95 ? -11.613 -3.457 11.947 1.00 58.22 95 ILE A O 1
ATOM 782 N N . ASP A 1 96 ? -11.961 -1.242 11.642 1.00 51.09 96 ASP A N 1
ATOM 783 C CA . ASP A 1 96 ? -12.239 -1.286 10.206 1.00 51.09 96 ASP A CA 1
ATOM 784 C C . ASP A 1 96 ? -11.154 -0.485 9.456 1.00 51.09 96 ASP A C 1
ATOM 786 O O . ASP A 1 96 ? -10.942 0.682 9.799 1.00 51.09 96 ASP A O 1
ATOM 790 N N . PRO A 1 97 ? -10.415 -1.077 8.494 1.00 54.00 97 PRO A N 1
ATOM 791 C CA . PRO A 1 97 ? -10.541 -2.435 7.972 1.00 54.00 97 PRO A CA 1
ATOM 792 C C . PRO A 1 97 ? -10.181 -3.497 9.006 1.00 54.00 97 PRO A C 1
ATOM 794 O O . PRO A 1 97 ? -9.225 -3.344 9.769 1.00 54.00 97 PRO A O 1
ATOM 797 N N . ALA A 1 98 ? -10.921 -4.609 8.973 1.00 53.00 98 ALA A N 1
ATOM 798 C CA . ALA A 1 98 ? -10.537 -5.825 9.675 1.00 53.00 98 ALA A CA 1
ATOM 799 C C . ALA A 1 98 ? -9.085 -6.158 9.300 1.00 53.00 98 ALA A C 1
ATOM 801 O O . ALA A 1 98 ? -8.791 -6.450 8.135 1.00 53.00 98 ALA A O 1
ATOM 802 N N . ILE A 1 99 ? -8.175 -6.065 10.272 1.00 55.69 99 ILE A N 1
ATOM 803 C CA . ILE A 1 99 ? -6.755 -6.359 10.073 1.00 55.69 99 ILE A CA 1
ATOM 804 C C . ILE A 1 99 ? -6.656 -7.858 9.787 1.00 55.69 99 ILE A C 1
ATOM 806 O O . ILE A 1 99 ? -6.728 -8.676 10.700 1.00 55.69 99 ILE A O 1
ATOM 810 N N . LYS A 1 100 ? -6.570 -8.223 8.505 1.00 52.72 100 LYS A N 1
ATOM 811 C CA . LYS A 1 100 ? -6.393 -9.618 8.082 1.00 52.72 100 LYS A CA 1
ATOM 812 C C . LYS A 1 100 ? -4.925 -10.037 8.102 1.00 52.72 100 LYS A C 1
ATOM 814 O O . LYS A 1 100 ? -4.654 -11.184 8.420 1.00 52.72 100 LYS A O 1
ATOM 819 N N . ASP A 1 101 ? -4.012 -9.099 7.837 1.00 46.78 101 ASP A N 1
ATOM 820 C CA . ASP A 1 101 ? -2.562 -9.314 7.806 1.00 46.78 101 ASP A CA 1
ATOM 821 C C . ASP A 1 101 ? -1.814 -8.061 8.313 1.00 46.78 101 ASP A C 1
ATOM 823 O O . ASP A 1 101 ? -2.187 -6.936 7.968 1.00 46.78 101 ASP A O 1
ATOM 827 N N . GLY A 1 102 ? -0.750 -8.251 9.106 1.00 53.31 102 GLY A N 1
ATOM 828 C CA . GLY A 1 102 ? 0.134 -7.188 9.619 1.00 53.31 102 GLY A CA 1
ATOM 829 C C . GLY A 1 102 ? 0.215 -7.096 11.152 1.00 53.31 102 GLY A C 1
ATOM 830 O O . GLY A 1 102 ? -0.635 -7.616 11.868 1.00 53.31 102 GLY A O 1
ATOM 831 N N . ASN A 1 103 ? 1.247 -6.411 11.660 1.00 47.75 103 ASN A N 1
ATOM 832 C CA . ASN A 1 103 ? 1.427 -6.148 13.093 1.00 47.75 103 ASN A CA 1
ATOM 833 C C . ASN A 1 103 ? 0.925 -4.742 13.435 1.00 47.75 103 ASN A C 1
ATOM 835 O O . ASN A 1 103 ? 1.465 -3.754 12.936 1.00 47.75 103 ASN A O 1
ATOM 839 N N . VAL A 1 104 ? -0.066 -4.649 14.322 1.00 52.84 104 VAL A N 1
ATOM 840 C CA . VAL A 1 104 ? -0.565 -3.374 14.850 1.00 52.84 104 VAL A CA 1
ATOM 841 C C . VAL A 1 104 ? -0.192 -3.272 16.322 1.00 52.84 104 VAL A C 1
ATOM 843 O O . VAL A 1 104 ? -0.548 -4.127 17.130 1.00 52.84 104 VAL A O 1
ATOM 846 N N . ARG A 1 105 ? 0.576 -2.233 16.662 1.00 44.56 105 ARG A N 1
ATOM 847 C CA . ARG A 1 105 ? 0.946 -1.927 18.044 1.00 44.56 105 ARG A CA 1
ATOM 848 C C . ARG A 1 105 ? -0.166 -1.100 18.676 1.00 44.56 105 ARG A C 1
ATOM 850 O O . ARG A 1 105 ? -0.497 -0.031 18.172 1.00 44.56 105 ARG A O 1
ATOM 857 N N . PHE A 1 106 ? -0.688 -1.590 19.793 1.00 51.62 106 PHE A N 1
ATOM 858 C CA . PHE A 1 106 ? -1.593 -0.853 20.664 1.00 51.62 106 PHE A CA 1
ATOM 859 C C . PHE A 1 106 ? -0.813 -0.391 21.890 1.00 51.62 106 PHE A C 1
ATOM 861 O O . PHE A 1 106 ? -0.109 -1.186 22.512 1.00 51.62 106 PHE A O 1
ATOM 868 N N . GLU A 1 107 ? -0.936 0.886 22.229 1.00 42.38 107 GLU A N 1
ATOM 869 C CA . GLU A 1 107 ? -0.539 1.403 23.535 1.00 42.38 107 GLU A CA 1
ATOM 870 C C . GLU A 1 107 ? -1.826 1.749 24.283 1.00 42.38 107 GLU A C 1
ATOM 872 O O . GLU A 1 107 ? -2.653 2.508 23.772 1.00 42.38 107 GLU A O 1
ATOM 877 N N . VAL A 1 108 ? -2.018 1.106 25.436 1.00 49.44 108 VAL A N 1
ATOM 878 C CA . VAL A 1 108 ? -3.168 1.284 26.335 1.00 49.44 108 VAL A CA 1
ATOM 879 C C . VAL A 1 108 ? -2.758 2.193 27.481 1.00 49.44 108 VAL A C 1
ATOM 881 O O . VAL A 1 108 ? -1.680 1.926 28.059 1.00 49.44 108 VAL A O 1
#

Organism: NCBI:txid222440

Sequence (108 aa):
MDELSDYNVSGSLLGLGQFILFEILCEMTLPQDARQFLVVCKKIYQLLEHPRYWKIIQSKFQITPMFIIKKESQGKQQGNKFVHSDKNDWCTIAIDPAIKDGNVRFEV